Protein AF-A0A4Q3Z1J5-F1 (afdb_monomer)

Mean predicted aligned error: 5.41 Å

Secondary structure (DSSP, 8-state):
---EEEEEEEE-GGGGGG--HHHHHHHHHTEEEEEEEEE-HHHHHHHHH---------THHHHHHHTT--

pLDDT: mean 91.76, std 10.14, range [52.69, 98.25]

Nearest PDB structures (foldseek):
  3gpl-assembly2_B  TM=8.541E-01  e=3.565E-03  Deinococcus radiodurans R1 = ATCC 13939 = DSM 20539
  3e1s-assembly1_A  TM=8.543E-01  e=1.734E-02  Deinococcus radiodurans
  3gp8-assembly1_A  TM=9.322E-01  e=5.979E-02  Deinococcus radiodurans R1 = ATCC 13939 = DSM 20539
  1w36-assembly1_D  TM=8.644E-01  e=9.032E-02  Escherichia coli
  3k70-assembly1_D  TM=8.078E-01  e=9.032E-02  Escherichia coli K-12

Structure (mmCIF, N/CA/C/O backbone):
data_AF-A0A4Q3Z1J5-F1
#
_entry.id   AF-A0A4Q3Z1J5-F1
#
loop_
_atom_site.group_PDB
_atom_site.id
_atom_site.type_symbol
_atom_site.label_atom_id
_atom_site.label_alt_id
_atom_site.label_comp_id
_atom_site.label_asym_id
_atom_site.label_entity_id
_atom_site.label_seq_id
_atom_site.pdbx_PDB_ins_code
_atom_site.Cartn_x
_atom_site.Cartn_y
_atom_site.Cartn_z
_atom_site.occupancy
_atom_site.B_iso_or_equiv
_atom_site.auth_seq_id
_atom_site.auth_comp_id
_atom_site.auth_asym_id
_atom_site.auth_atom_id
_atom_site.pdbx_PDB_model_num
ATOM 1 N N . GLY A 1 1 ? 2.583 -0.393 13.754 1.00 79.56 1 GLY A N 1
ATOM 2 C CA . GLY A 1 1 ? 2.072 0.439 12.652 1.00 79.56 1 GLY A CA 1
ATOM 3 C C . GLY A 1 1 ? 0.662 0.840 12.993 1.00 79.56 1 GLY A C 1
ATOM 4 O O . GLY A 1 1 ? -0.122 -0.045 13.296 1.00 79.56 1 GLY A O 1
ATOM 5 N N . SER A 1 2 ? 0.372 2.136 13.003 1.00 93.50 2 SER A N 1
ATOM 6 C CA . SER A 1 2 ? -0.924 2.664 13.442 1.00 93.50 2 SER A CA 1
ATOM 7 C C . SER A 1 2 ? -2.066 2.207 12.541 1.00 93.50 2 SER A C 1
ATOM 9 O O . SER A 1 2 ? -1.845 1.951 11.364 1.00 93.50 2 SER A O 1
ATOM 11 N N . GLU A 1 3 ? -3.275 2.114 13.071 1.00 97.38 3 GLU A N 1
ATOM 12 C CA . GLU A 1 3 ? -4.484 1.777 12.318 1.00 97.38 3 GLU A CA 1
ATOM 13 C C . GLU A 1 3 ? -5.619 2.685 12.779 1.00 97.38 3 GLU A C 1
ATOM 15 O O . GLU A 1 3 ? -5.675 3.062 13.952 1.00 97.38 3 GLU A O 1
ATOM 20 N N . TYR A 1 4 ? -6.534 3.012 11.871 1.00 97.88 4 TYR A N 1
ATOM 21 C CA . TYR A 1 4 ? -7.569 4.012 12.101 1.00 97.88 4 TYR A CA 1
ATOM 22 C C . TYR A 1 4 ? -8.945 3.480 11.674 1.00 97.88 4 TYR A C 1
ATOM 24 O O . TYR A 1 4 ? -9.031 2.695 10.727 1.00 97.88 4 TYR A O 1
ATOM 32 N N . PRO A 1 5 ? -10.045 3.887 12.340 1.00 97.81 5 PRO A N 1
ATOM 33 C CA . PRO A 1 5 ? -11.395 3.473 11.953 1.00 97.81 5 PRO A CA 1
ATOM 34 C C . PRO A 1 5 ? -11.718 3.772 10.483 1.00 97.81 5 PRO A C 1
ATOM 36 O O . PRO A 1 5 ? -12.291 2.924 9.800 1.00 97.81 5 PRO A O 1
ATOM 39 N N . ALA A 1 6 ? -11.297 4.935 9.985 1.00 98.12 6 ALA A N 1
ATOM 40 C CA . ALA A 1 6 ? -11.437 5.340 8.594 1.00 98.12 6 ALA A CA 1
ATOM 41 C C . ALA A 1 6 ? -10.138 5.978 8.082 1.00 98.12 6 ALA A C 1
ATOM 43 O O . ALA A 1 6 ? -9.459 6.679 8.834 1.00 98.12 6 ALA A O 1
ATOM 44 N N . VAL A 1 7 ? -9.806 5.754 6.808 1.00 97.69 7 VAL A N 1
ATOM 45 C CA . VAL A 1 7 ? -8.655 6.372 6.128 1.00 97.69 7 VAL A CA 1
ATOM 46 C C . VAL A 1 7 ? -9.050 6.902 4.751 1.00 97.69 7 VAL A C 1
ATOM 48 O O . VAL A 1 7 ? -9.847 6.288 4.039 1.00 97.69 7 VAL A O 1
ATOM 51 N N . VAL A 1 8 ? -8.462 8.034 4.366 1.00 98.00 8 VAL A N 1
ATOM 52 C CA . VAL A 1 8 ? -8.607 8.636 3.035 1.00 98.00 8 VAL A CA 1
ATOM 53 C C . VAL A 1 8 ? -7.237 8.654 2.369 1.00 98.00 8 VAL A C 1
ATOM 55 O O . VAL A 1 8 ? -6.276 9.152 2.951 1.00 98.00 8 VAL A O 1
ATOM 58 N N . ILE A 1 9 ? -7.135 8.091 1.166 1.00 97.50 9 ILE A N 1
ATOM 59 C CA . ILE A 1 9 ? -5.866 7.916 0.455 1.00 97.50 9 ILE A CA 1
ATOM 60 C C . ILE A 1 9 ? -5.949 8.636 -0.897 1.00 97.50 9 ILE A C 1
ATOM 62 O O . ILE A 1 9 ? -6.687 8.186 -1.781 1.00 97.50 9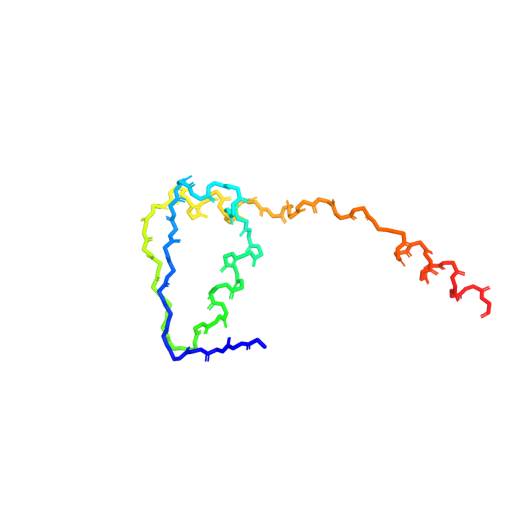 ILE A O 1
ATOM 66 N N . PRO A 1 10 ? -5.199 9.732 -1.097 1.00 97.00 10 PRO A N 1
ATOM 67 C CA . PRO A 1 10 ? -5.089 10.362 -2.402 1.00 97.00 10 PRO A CA 1
ATOM 68 C C . PRO A 1 10 ? -4.236 9.501 -3.346 1.00 97.00 10 PRO A C 1
ATOM 70 O O . PRO A 1 10 ? -3.092 9.169 -3.039 1.00 97.00 10 PRO A O 1
ATOM 73 N N . VAL A 1 11 ? -4.775 9.147 -4.515 1.00 97.44 11 VAL A N 1
ATOM 74 C CA . VAL A 1 11 ? -4.088 8.332 -5.532 1.00 97.44 11 VAL A CA 1
ATOM 75 C C . VAL A 1 11 ? -4.093 9.064 -6.873 1.00 97.44 11 VAL A C 1
ATOM 77 O O . VAL A 1 11 ? -5.048 9.006 -7.650 1.00 97.44 11 VAL A O 1
ATOM 80 N N . MET A 1 12 ? -2.999 9.771 -7.152 1.00 97.19 12 MET A N 1
ATOM 81 C CA . MET A 1 12 ? -2.842 10.644 -8.320 1.00 97.19 12 MET A CA 1
ATOM 82 C C . MET A 1 12 ? -1.561 10.313 -9.087 1.00 97.19 12 MET A C 1
ATOM 84 O O . MET A 1 12 ? -0.562 9.904 -8.497 1.00 97.19 12 MET A O 1
ATOM 88 N N . THR A 1 13 ? -1.557 10.532 -10.404 1.00 95.94 13 THR A N 1
ATOM 89 C CA . THR A 1 13 ? -0.373 10.299 -11.250 1.00 95.94 13 THR A CA 1
ATOM 90 C C . THR A 1 13 ? 0.793 11.232 -10.931 1.00 95.94 13 THR A C 1
AT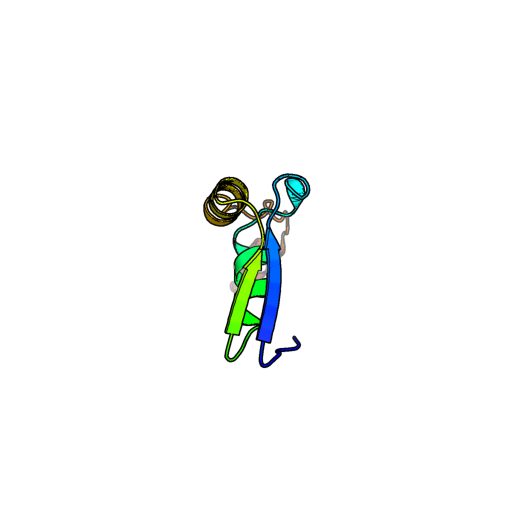OM 92 O O . THR A 1 13 ? 1.925 10.891 -11.248 1.00 95.94 13 THR A O 1
ATOM 95 N N . GLN A 1 14 ? 0.550 12.365 -10.263 1.00 96.44 14 GLN A N 1
ATOM 96 C CA . GLN A 1 14 ? 1.602 13.271 -9.786 1.00 96.44 14 GLN A CA 1
ATOM 97 C C . GLN A 1 14 ? 2.552 12.592 -8.781 1.00 96.44 14 GLN A C 1
ATOM 99 O O . GLN A 1 14 ? 3.721 12.954 -8.694 1.00 96.44 14 GLN A O 1
ATOM 104 N N . HIS A 1 15 ? 2.094 11.554 -8.073 1.00 93.75 15 HIS A N 1
ATOM 105 C CA . HIS A 1 15 ? 2.911 10.765 -7.145 1.00 93.75 15 HIS A CA 1
ATOM 106 C C . HIS A 1 15 ? 3.502 9.510 -7.799 1.00 93.75 15 HIS A C 1
ATOM 108 O O . HIS A 1 15 ? 3.658 8.484 -7.141 1.00 93.75 15 HIS A O 1
ATOM 114 N N . TYR A 1 16 ? 3.822 9.568 -9.096 1.00 92.75 16 TYR A N 1
ATOM 115 C CA . TYR A 1 16 ? 4.192 8.409 -9.917 1.00 92.75 16 TYR A CA 1
ATOM 116 C C . TYR A 1 16 ? 5.231 7.481 -9.266 1.00 92.75 16 TYR A C 1
ATOM 118 O O . TYR A 1 16 ? 5.037 6.269 -9.227 1.00 92.75 16 TYR A O 1
ATOM 126 N N . ALA A 1 17 ? 6.298 8.044 -8.689 1.00 91.88 17 ALA A N 1
ATOM 127 C CA . ALA A 1 17 ? 7.367 7.279 -8.038 1.00 91.88 17 ALA A CA 1
ATOM 128 C C . ALA A 1 17 ? 6.889 6.436 -6.836 1.00 91.88 17 ALA A C 1
ATOM 130 O O . ALA A 1 17 ? 7.488 5.408 -6.515 1.00 91.88 17 ALA A O 1
ATOM 131 N N . MET A 1 18 ? 5.802 6.861 -6.187 1.00 93.81 18 MET A N 1
ATOM 132 C CA . MET A 1 18 ? 5.196 6.205 -5.028 1.00 93.81 18 MET A CA 1
ATOM 133 C C . MET A 1 18 ? 4.043 5.266 -5.411 1.00 93.81 18 MET A C 1
ATOM 135 O O . MET A 1 18 ? 3.533 4.553 -4.550 1.00 93.81 18 MET A O 1
ATOM 139 N N . LEU A 1 19 ? 3.631 5.216 -6.685 1.00 95.06 19 LEU A N 1
ATOM 140 C CA . LEU A 1 19 ? 2.597 4.294 -7.159 1.00 95.06 19 LEU A CA 1
ATOM 141 C C . LEU A 1 19 ? 3.153 2.865 -7.228 1.00 95.06 19 LEU A C 1
ATOM 143 O O . LEU A 1 19 ? 3.532 2.366 -8.289 1.00 95.06 19 LEU A O 1
ATOM 147 N N . GLN A 1 20 ? 3.204 2.212 -6.070 1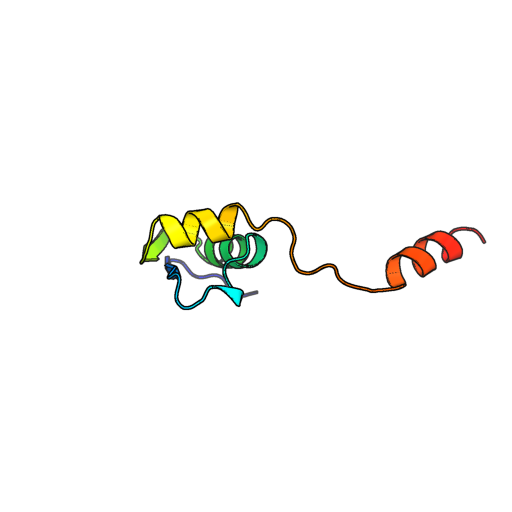.00 94.88 20 GLN A N 1
ATOM 148 C CA . GLN A 1 20 ? 3.690 0.849 -5.873 1.00 94.88 20 GLN A CA 1
ATOM 149 C C . GLN A 1 20 ? 2.647 0.009 -5.132 1.00 94.88 20 GLN A C 1
ATOM 151 O O . GLN A 1 20 ? 1.928 0.515 -4.261 1.00 94.88 20 GLN A O 1
ATOM 156 N N . ARG A 1 21 ? 2.584 -1.292 -5.440 1.00 94.75 21 ARG A N 1
ATOM 157 C CA . ARG A 1 21 ? 1.562 -2.189 -4.881 1.00 94.75 21 ARG A CA 1
ATOM 158 C C . ARG A 1 21 ? 1.678 -2.320 -3.366 1.00 94.75 21 ARG A C 1
ATOM 160 O O . ARG A 1 21 ? 0.665 -2.309 -2.675 1.00 94.75 21 ARG A O 1
ATOM 167 N N . ASN A 1 22 ? 2.899 -2.421 -2.850 1.00 94.12 22 ASN A N 1
ATOM 168 C CA . ASN A 1 22 ? 3.177 -2.511 -1.416 1.00 94.12 22 ASN A CA 1
ATOM 169 C C . ASN A 1 22 ? 2.742 -1.246 -0.659 1.00 94.12 22 ASN A C 1
ATOM 171 O O . ASN A 1 22 ? 2.190 -1.356 0.436 1.00 94.12 22 ASN A O 1
ATOM 175 N N . LEU A 1 23 ? 2.945 -0.057 -1.236 1.00 94.75 23 LEU A N 1
ATOM 176 C CA . LEU A 1 23 ? 2.548 1.192 -0.592 1.00 94.75 23 LEU A CA 1
ATOM 177 C C . LEU A 1 23 ? 1.025 1.338 -0.562 1.00 94.75 23 LEU A C 1
ATOM 179 O O . LEU A 1 23 ? 0.460 1.637 0.490 1.00 94.75 23 LEU A O 1
ATOM 183 N N . LEU A 1 24 ? 0.363 1.051 -1.686 1.00 95.62 24 LEU A N 1
ATOM 184 C CA . LEU A 1 24 ? -1.097 1.063 -1.764 1.00 95.62 24 LEU A CA 1
ATOM 185 C C . LEU A 1 24 ? -1.715 0.035 -0.805 1.00 95.62 24 LEU A C 1
ATOM 187 O O . LEU A 1 24 ? -2.621 0.377 -0.050 1.00 95.62 24 LEU A O 1
ATOM 191 N N . TYR A 1 25 ? -1.190 -1.194 -0.783 1.00 94.88 25 TYR A N 1
ATOM 192 C CA . TYR A 1 25 ? -1.627 -2.247 0.136 1.00 94.88 25 TYR A CA 1
ATOM 193 C C . TYR A 1 25 ? -1.474 -1.821 1.597 1.00 94.88 25 TYR A C 1
ATOM 195 O O . TYR A 1 25 ? -2.418 -1.940 2.373 1.00 94.88 25 TYR A O 1
ATOM 203 N N . THR A 1 26 ? -0.321 -1.248 1.951 1.00 95.81 26 THR A N 1
ATOM 204 C CA . THR A 1 26 ? -0.086 -0.747 3.308 1.00 95.81 26 THR A CA 1
ATOM 205 C C . THR A 1 26 ? -1.132 0.297 3.673 1.00 95.81 26 THR A C 1
ATOM 207 O O . THR A 1 26 ? -1.772 0.157 4.708 1.00 95.81 26 THR A O 1
ATOM 210 N N . GLY A 1 27 ? -1.362 1.297 2.816 1.00 96.12 27 GLY A N 1
ATOM 211 C CA . GLY A 1 27 ? -2.380 2.325 3.043 1.00 96.12 27 GLY A CA 1
ATOM 212 C C . GLY A 1 27 ? -3.780 1.743 3.252 1.00 96.12 27 GLY A C 1
ATOM 213 O O . GLY A 1 27 ? -4.459 2.128 4.200 1.00 96.12 27 GLY A O 1
ATOM 214 N N . ILE A 1 28 ? -4.182 0.767 2.431 1.00 96.81 28 ILE A N 1
ATOM 215 C CA . ILE A 1 28 ? -5.479 0.083 2.557 1.00 96.81 28 ILE A CA 1
ATOM 216 C C . ILE A 1 28 ? -5.590 -0.626 3.912 1.00 96.81 28 ILE A C 1
ATOM 218 O O . ILE A 1 28 ? -6.576 -0.441 4.619 1.00 96.81 28 ILE A O 1
ATOM 222 N N . THR A 1 29 ? -4.557 -1.364 4.327 1.00 97.06 29 THR A N 1
ATOM 223 C CA . THR A 1 29 ? -4.560 -2.088 5.612 1.00 97.06 29 THR A CA 1
ATOM 224 C C . THR A 1 29 ? -4.529 -1.182 6.846 1.00 97.06 29 THR A C 1
ATOM 226 O O . THR A 1 29 ? -4.713 -1.662 7.958 1.00 97.06 29 THR A O 1
ATOM 229 N N . ARG A 1 30 ? -4.321 0.134 6.685 1.00 97.44 30 ARG A N 1
ATOM 230 C CA . ARG A 1 30 ? -4.415 1.101 7.792 1.00 97.44 30 ARG A CA 1
ATOM 231 C C . ARG A 1 30 ? -5.865 1.432 8.167 1.00 97.44 30 ARG A C 1
ATOM 233 O O . ARG A 1 30 ? -6.070 1.963 9.257 1.00 97.44 30 ARG A O 1
ATOM 240 N N . GLY A 1 31 ? -6.847 1.155 7.302 1.00 97.62 31 GLY A N 1
ATOM 241 C CA . GLY A 1 31 ? -8.270 1.392 7.561 1.00 97.62 31 GLY A CA 1
ATOM 242 C C . GLY A 1 31 ? -8.981 0.158 8.113 1.00 97.62 31 GLY A C 1
ATOM 243 O O . GLY A 1 31 ? -9.022 -0.874 7.454 1.00 97.62 31 GLY A O 1
ATOM 244 N N . LYS A 1 32 ? -9.585 0.273 9.300 1.00 97.69 32 LYS A N 1
ATOM 245 C CA . LYS A 1 32 ? -10.290 -0.841 9.964 1.00 97.69 32 LYS A CA 1
ATOM 246 C C . LYS A 1 32 ? -11.726 -1.044 9.490 1.00 97.69 32 LYS A C 1
ATOM 248 O O . LYS A 1 32 ? -12.210 -2.169 9.482 1.00 97.69 32 LYS A O 1
ATOM 253 N N . ARG A 1 33 ? -12.437 0.046 9.181 1.00 97.94 33 ARG A N 1
ATOM 254 C CA . ARG A 1 33 ? -13.873 0.015 8.844 1.00 97.94 33 ARG A CA 1
ATOM 255 C C . ARG A 1 33 ? -14.173 0.648 7.493 1.00 97.94 33 ARG A C 1
ATOM 257 O O . ARG A 1 33 ? -15.061 0.174 6.797 1.00 97.94 33 ARG A O 1
ATOM 264 N N . LEU A 1 34 ? -13.456 1.713 7.131 1.00 98.06 34 LEU A N 1
ATOM 265 C CA . LEU A 1 34 ? -13.663 2.428 5.874 1.00 98.06 34 LEU A CA 1
ATOM 266 C C . LEU A 1 34 ? -12.333 2.861 5.252 1.00 98.06 34 LEU A C 1
ATOM 268 O O . LEU A 1 34 ? -11.467 3.421 5.923 1.00 98.06 34 LEU A O 1
ATOM 272 N N . VAL A 1 35 ? -12.208 2.649 3.946 1.00 98.06 35 VAL A N 1
ATOM 273 C CA . VAL A 1 35 ? -11.092 3.131 3.129 1.00 98.06 35 VAL A CA 1
ATOM 274 C C . VAL A 1 35 ? -11.686 3.884 1.947 1.00 98.06 35 VAL A C 1
ATOM 276 O O . VAL A 1 35 ? -12.461 3.316 1.180 1.00 98.06 35 VAL A O 1
ATOM 279 N N . VAL A 1 36 ? -11.312 5.152 1.785 1.00 98.25 36 VAL A N 1
ATOM 280 C CA . VAL A 1 36 ? -11.726 5.973 0.641 1.00 98.25 36 VAL A CA 1
ATOM 281 C C . VAL A 1 36 ? -10.503 6.296 -0.208 1.00 98.25 36 VAL A C 1
ATOM 283 O O . VAL A 1 36 ? -9.573 6.951 0.259 1.00 98.25 36 VAL A O 1
ATOM 286 N N . LEU A 1 37 ? -10.501 5.849 -1.464 1.00 97.62 37 LEU A N 1
ATOM 287 C CA . LEU A 1 37 ? -9.481 6.224 -2.444 1.00 97.62 37 LEU A CA 1
ATOM 288 C C . LEU A 1 37 ? -9.971 7.433 -3.241 1.00 97.62 37 LEU A C 1
ATOM 290 O O . LEU A 1 37 ? -10.987 7.347 -3.929 1.00 97.62 37 LEU A O 1
ATOM 294 N N . VAL A 1 38 ? -9.239 8.543 -3.180 1.00 97.75 38 VAL A N 1
ATOM 295 C CA . VAL A 1 38 ? -9.583 9.772 -3.908 1.00 97.75 38 VAL A CA 1
ATOM 296 C C . VAL A 1 38 ? -8.568 9.991 -5.018 1.00 97.75 38 VAL A C 1
ATOM 298 O O . VAL A 1 38 ? -7.386 10.196 -4.755 1.00 97.75 38 VAL A O 1
ATOM 301 N N . GLY A 1 39 ? -9.011 9.954 -6.272 1.00 95.38 39 GLY A N 1
ATOM 302 C CA . GLY A 1 39 ? -8.151 10.277 -7.405 1.00 95.38 39 GLY A CA 1
ATOM 303 C C . GLY A 1 39 ? -8.484 9.491 -8.664 1.00 95.38 39 GLY A C 1
ATOM 304 O O . GLY A 1 39 ? -9.645 9.295 -9.015 1.00 95.38 39 GLY A O 1
ATOM 305 N N . GLN A 1 40 ? -7.448 9.086 -9.392 1.00 97.12 40 GLN A N 1
ATOM 306 C CA . GLN A 1 40 ? -7.577 8.641 -10.776 1.00 97.12 40 GLN A CA 1
ATOM 307 C C . GLN A 1 40 ? -7.494 7.118 -10.895 1.00 97.12 40 GLN A C 1
ATOM 309 O O . GLN A 1 40 ? -6.534 6.499 -10.433 1.00 97.12 40 GLN A O 1
ATOM 314 N N . ARG A 1 41 ? -8.425 6.513 -11.647 1.00 96.56 41 ARG A N 1
ATOM 315 C CA . ARG A 1 41 ? -8.398 5.071 -11.973 1.00 96.56 41 ARG A CA 1
ATOM 316 C C . ARG A 1 41 ? -7.058 4.626 -12.567 1.00 96.56 41 ARG A C 1
ATOM 318 O O . ARG A 1 41 ? -6.549 3.565 -12.219 1.00 96.56 41 ARG A O 1
ATOM 325 N N . LYS A 1 42 ? -6.451 5.466 -13.414 1.00 97.38 42 LYS A N 1
ATOM 326 C CA . LYS A 1 42 ? -5.128 5.218 -14.006 1.00 97.38 42 LYS A CA 1
ATOM 327 C C . LYS A 1 42 ? -4.029 5.105 -12.945 1.00 97.38 42 LYS A C 1
ATOM 329 O O . LYS A 1 42 ? -3.2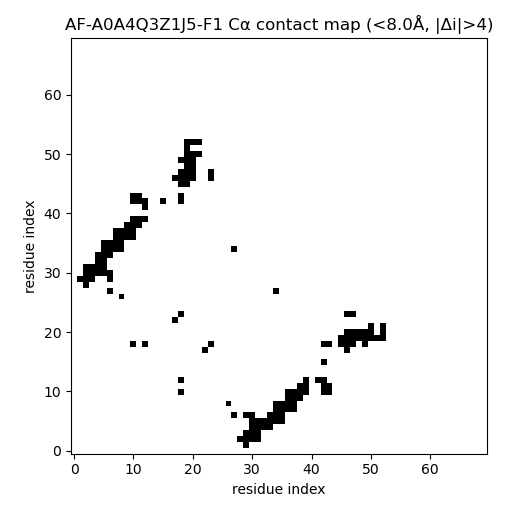10 4.198 -13.031 1.00 97.38 42 LYS A O 1
ATOM 334 N N . ALA A 1 43 ? -4.020 5.986 -11.944 1.00 97.25 43 ALA A N 1
ATOM 335 C CA . ALA A 1 43 ? -3.022 5.962 -10.877 1.00 97.25 43 ALA A CA 1
ATOM 336 C C . ALA A 1 43 ? -3.147 4.697 -10.012 1.00 97.25 43 ALA A C 1
ATOM 338 O O . ALA A 1 43 ? -2.139 4.058 -9.711 1.00 97.25 43 ALA A O 1
ATOM 339 N N . VAL A 1 44 ? -4.379 4.273 -9.705 1.00 96.81 44 VAL A N 1
ATOM 340 C CA . VAL A 1 44 ? -4.638 2.993 -9.022 1.00 96.81 44 VAL A CA 1
ATOM 341 C C . VAL A 1 44 ? -4.141 1.816 -9.868 1.00 96.81 44 VAL A C 1
ATOM 343 O O . VAL A 1 44 ? -3.434 0.952 -9.357 1.00 96.81 44 VAL A O 1
ATOM 346 N N . ALA A 1 45 ? -4.438 1.800 -11.171 1.00 97.00 45 ALA A N 1
ATOM 347 C CA . ALA A 1 45 ? -3.988 0.739 -12.071 1.00 97.00 45 ALA A CA 1
ATOM 348 C C . ALA A 1 45 ? -2.454 0.650 -12.162 1.00 97.00 45 ALA A C 1
ATOM 350 O O . ALA A 1 45 ? -1.911 -0.454 -12.154 1.00 97.00 45 ALA A O 1
ATOM 351 N N . ILE A 1 46 ? -1.756 1.791 -12.215 1.00 96.19 46 ILE A N 1
ATOM 352 C CA . ILE A 1 46 ? -0.286 1.841 -12.178 1.00 96.19 46 ILE A CA 1
ATOM 353 C C . ILE A 1 46 ? 0.223 1.244 -10.862 1.00 96.19 46 ILE A C 1
ATOM 355 O O . ILE A 1 46 ? 1.059 0.343 -10.891 1.00 96.19 46 ILE A O 1
ATOM 359 N N . ALA A 1 47 ? -0.317 1.687 -9.721 1.00 95.56 47 ALA A N 1
ATOM 360 C CA . ALA A 1 47 ? 0.114 1.213 -8.409 1.00 95.56 47 ALA A CA 1
ATOM 361 C C . ALA A 1 47 ? -0.091 -0.299 -8.231 1.00 95.56 47 ALA A C 1
ATOM 363 O O . ALA A 1 47 ? 0.809 -0.981 -7.754 1.00 95.56 47 ALA A O 1
ATOM 364 N N . VAL A 1 48 ? -1.236 -0.844 -8.654 1.00 94.81 48 VAL A N 1
ATOM 365 C CA . VAL A 1 48 ? -1.534 -2.283 -8.539 1.00 94.81 48 VAL A CA 1
ATOM 366 C C . VAL A 1 48 ? -0.638 -3.131 -9.449 1.00 94.81 48 VAL A C 1
ATOM 368 O O . VAL A 1 48 ? -0.189 -4.198 -9.031 1.00 94.81 48 VAL A O 1
ATOM 371 N N . LYS A 1 49 ? -0.349 -2.663 -10.672 1.00 94.50 49 LYS A N 1
ATOM 372 C CA . LYS A 1 49 ? 0.525 -3.370 -11.628 1.00 94.50 49 LYS A CA 1
ATOM 373 C C . LYS A 1 49 ? 2.005 -3.313 -11.245 1.00 94.50 49 LYS A C 1
ATOM 375 O O . LYS A 1 49 ? 2.773 -4.176 -11.661 1.00 94.50 49 LYS A O 1
ATOM 380 N N . ASN A 1 50 ? 2.414 -2.329 -10.449 1.00 91.88 50 ASN A N 1
ATOM 381 C CA . ASN A 1 50 ? 3.788 -2.179 -9.988 1.00 91.88 50 ASN A CA 1
ATOM 382 C C . ASN A 1 50 ? 4.083 -3.123 -8.802 1.00 91.88 50 ASN A C 1
ATOM 384 O O . ASN A 1 50 ? 4.117 -2.712 -7.638 1.00 91.88 50 ASN A O 1
ATOM 388 N N . VAL A 1 51 ? 4.218 -4.420 -9.114 1.00 80.75 51 VAL A N 1
ATOM 389 C CA . VAL A 1 51 ? 4.448 -5.516 -8.149 1.00 80.75 51 VAL A CA 1
ATOM 390 C C . VAL A 1 51 ? 5.907 -5.576 -7.695 1.00 80.75 51 VAL A C 1
ATOM 392 O O . VAL A 1 51 ? 6.191 -5.912 -6.546 1.00 80.75 51 VAL A O 1
ATOM 395 N N . SER A 1 52 ? 6.834 -5.223 -8.580 1.00 69.38 52 SER A N 1
ATOM 396 C CA . SER A 1 52 ? 8.258 -5.192 -8.281 1.00 69.38 52 SER A CA 1
ATOM 397 C C . SER A 1 52 ? 8.601 -3.885 -7.577 1.00 69.38 52 SER A C 1
ATOM 399 O O . SER A 1 52 ? 9.035 -2.916 -8.197 1.00 69.38 52 SER A O 1
ATOM 401 N N . GLY A 1 53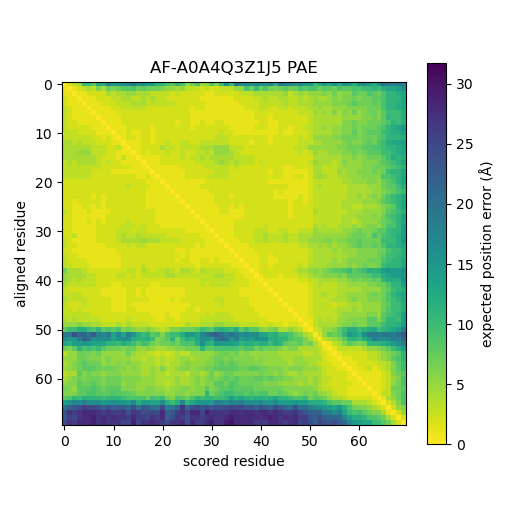 ? 8.446 -3.868 -6.250 1.00 67.81 53 GLY A N 1
ATOM 402 C CA . GLY A 1 53 ? 9.198 -2.920 -5.431 1.00 67.81 53 GLY A CA 1
ATOM 403 C C . GLY A 1 53 ? 10.671 -2.956 -5.855 1.00 67.81 53 GLY A C 1
ATOM 404 O O . GLY A 1 53 ? 11.182 -4.011 -6.244 1.00 67.81 53 GLY A O 1
ATOM 405 N N . ARG A 1 54 ? 11.339 -1.798 -5.851 1.00 73.56 54 ARG A N 1
ATOM 406 C CA . ARG A 1 54 ? 12.731 -1.654 -6.307 1.00 73.56 54 ARG A CA 1
ATOM 407 C C . ARG A 1 54 ? 13.581 -2.807 -5.761 1.00 73.56 54 ARG A C 1
ATOM 409 O O . ARG A 1 54 ? 13.600 -3.013 -4.547 1.00 73.56 54 ARG A O 1
ATOM 416 N N . ARG A 1 55 ? 14.249 -3.568 -6.645 1.00 83.94 55 ARG A N 1
ATOM 417 C CA . ARG A 1 55 ? 15.077 -4.718 -6.241 1.00 83.94 55 ARG A CA 1
ATOM 418 C C . ARG A 1 55 ? 16.032 -4.269 -5.139 1.00 83.94 55 ARG A C 1
ATOM 420 O O . ARG A 1 55 ? 16.830 -3.354 -5.342 1.00 83.94 55 ARG A O 1
ATOM 427 N N . ARG A 1 56 ? 15.913 -4.889 -3.965 1.00 89.81 56 ARG A N 1
ATOM 428 C CA . ARG A 1 56 ? 16.769 -4.585 -2.822 1.00 89.81 56 ARG A CA 1
ATOM 429 C C . ARG A 1 56 ? 18.047 -5.398 -2.951 1.00 89.81 56 ARG A C 1
ATOM 431 O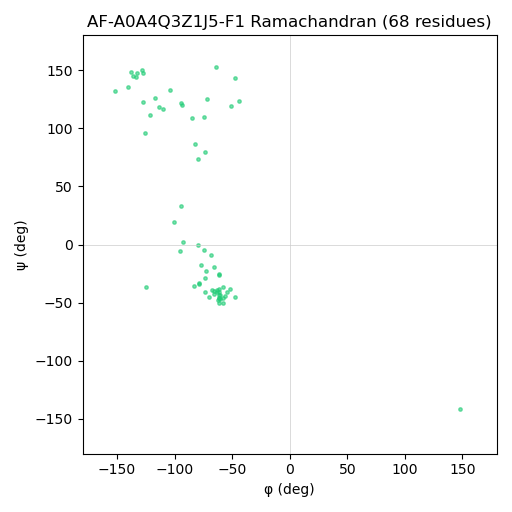 O . ARG A 1 56 ? 18.022 -6.612 -2.781 1.00 89.81 56 ARG A O 1
ATOM 438 N N . TRP A 1 57 ? 19.149 -4.723 -3.246 1.00 91.62 57 TRP A N 1
ATOM 439 C CA . TRP A 1 57 ? 20.475 -5.330 -3.229 1.00 91.62 57 TRP A CA 1
ATOM 440 C C . TRP A 1 57 ? 20.908 -5.519 -1.774 1.00 91.62 57 TRP A C 1
ATOM 442 O O . TRP A 1 57 ? 21.114 -4.550 -1.049 1.00 91.62 57 TRP A O 1
ATOM 452 N N . SER A 1 58 ? 20.952 -6.770 -1.321 1.00 91.00 58 SER A N 1
ATOM 453 C CA . SER A 1 58 ? 21.315 -7.147 0.045 1.00 91.00 58 SER A CA 1
ATOM 454 C C . SER A 1 58 ? 21.923 -8.547 0.036 1.00 91.00 58 SER A C 1
ATOM 456 O O . SER A 1 58 ? 21.328 -9.453 -0.540 1.00 91.00 58 SER A O 1
ATOM 458 N N . LYS A 1 59 ? 23.066 -8.723 0.713 1.00 94.50 59 LYS A N 1
ATOM 459 C CA . LYS A 1 59 ? 23.727 -10.027 0.915 1.00 94.50 59 LYS A CA 1
ATOM 460 C C . LYS A 1 59 ? 23.112 -10.870 2.036 1.00 94.50 59 LYS A C 1
ATOM 462 O O . LYS A 1 59 ? 23.555 -11.981 2.282 1.00 94.50 59 LYS A O 1
ATOM 467 N N . LEU A 1 60 ? 22.080 -10.363 2.718 1.00 93.88 60 LEU A N 1
ATOM 468 C CA . LEU A 1 60 ? 21.479 -11.050 3.865 1.00 93.88 60 LEU A CA 1
ATOM 469 C C . LEU A 1 60 ? 20.972 -12.452 3.502 1.00 93.88 60 LEU A C 1
ATOM 471 O O . LEU A 1 60 ? 21.076 -13.368 4.306 1.00 93.88 60 LEU A O 1
ATOM 475 N N . HIS A 1 61 ? 20.425 -12.616 2.296 1.00 92.75 61 HIS A N 1
ATOM 476 C CA . HIS A 1 61 ? 19.948 -13.916 1.836 1.00 92.75 61 HIS A CA 1
ATOM 477 C C . HIS A 1 61 ? 21.091 -14.925 1.654 1.00 92.75 61 HIS A C 1
ATOM 479 O O . HIS A 1 61 ? 20.950 -16.062 2.085 1.00 92.75 61 HIS A O 1
ATOM 485 N N . GLU A 1 62 ? 22.216 -14.489 1.080 1.00 93.81 62 GLU A N 1
ATOM 486 C CA . GLU A 1 62 ? 23.425 -15.307 0.902 1.00 93.81 62 GLU A CA 1
ATOM 487 C C . GLU A 1 62 ? 23.988 -15.728 2.268 1.00 93.81 62 GLU A C 1
ATOM 489 O O . GLU A 1 62 ? 24.190 -16.908 2.519 1.00 93.81 62 GLU A O 1
ATOM 494 N N . TRP A 1 63 ? 24.122 -14.784 3.207 1.00 93.88 63 TRP A N 1
ATOM 495 C CA . TRP A 1 63 ? 24.643 -15.071 4.549 1.00 93.88 63 TRP A CA 1
ATOM 496 C C . TRP A 1 63 ? 23.798 -16.073 5.340 1.00 93.88 63 TRP A C 1
ATOM 498 O O . TRP A 1 63 ? 24.351 -16.901 6.058 1.00 93.88 63 TRP A O 1
ATOM 508 N N . LEU A 1 64 ? 22.468 -16.006 5.227 1.00 94.88 64 LEU A N 1
ATOM 509 C CA . LEU A 1 64 ? 21.577 -16.960 5.894 1.00 94.88 64 LEU A CA 1
ATOM 510 C C . LEU A 1 64 ? 21.587 -18.342 5.227 1.00 94.88 64 LEU A C 1
ATOM 512 O O . LEU A 1 64 ? 21.347 -19.331 5.911 1.00 94.88 64 LEU A O 1
ATOM 516 N N . ALA A 1 65 ? 21.843 -18.412 3.917 1.00 93.19 65 ALA A N 1
ATOM 517 C CA . ALA A 1 65 ? 21.959 -19.676 3.195 1.00 93.19 65 ALA A CA 1
ATOM 518 C C . ALA A 1 65 ? 23.283 -20.393 3.513 1.00 93.19 65 ALA A C 1
ATOM 520 O O . A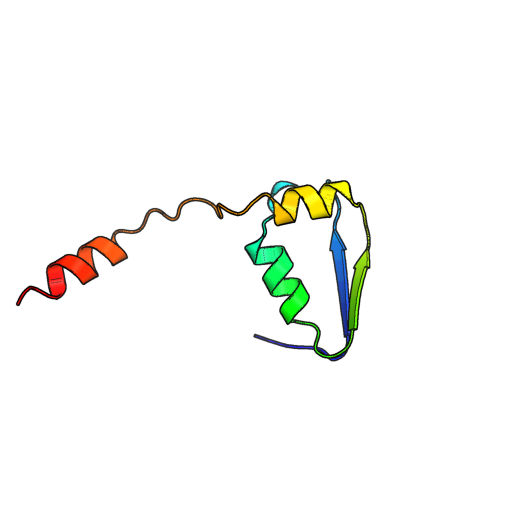LA A 1 65 ? 23.277 -21.601 3.736 1.00 93.19 65 ALA A O 1
ATOM 521 N N . ASP A 1 66 ? 24.387 -19.647 3.609 1.00 86.31 66 ASP A N 1
ATOM 522 C CA . ASP A 1 66 ? 25.715 -20.202 3.904 1.00 86.31 66 ASP A CA 1
ATOM 523 C C . ASP A 1 66 ? 25.906 -20.506 5.403 1.00 86.31 66 ASP A C 1
ATOM 525 O O . ASP A 1 66 ? 26.550 -21.487 5.767 1.00 86.31 66 ASP A O 1
ATOM 529 N N . GLY A 1 67 ? 25.313 -19.702 6.295 1.00 66.88 67 GLY A N 1
ATOM 530 C CA . GLY A 1 67 ? 25.406 -19.878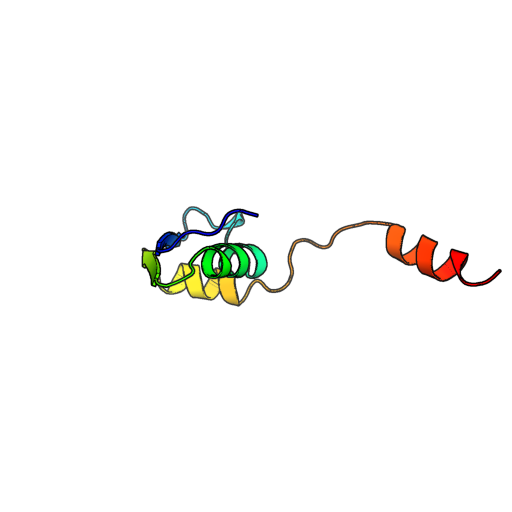 7.751 1.00 66.88 67 GLY A CA 1
ATOM 531 C C . GLY A 1 67 ? 24.570 -21.028 8.331 1.00 66.88 67 GLY A C 1
ATOM 532 O O . GLY A 1 67 ? 24.649 -21.278 9.529 1.00 66.88 67 GLY A O 1
ATOM 533 N N . GLY A 1 68 ? 23.761 -21.711 7.510 1.00 60.44 68 GLY A N 1
ATOM 534 C CA . GLY A 1 68 ? 23.010 -22.918 7.886 1.00 60.44 68 GLY A CA 1
ATOM 535 C C . GLY A 1 68 ? 23.740 -24.236 7.590 1.00 60.44 68 GLY A C 1
ATOM 536 O O . GLY A 1 68 ? 23.162 -25.298 7.807 1.00 60.44 68 GLY A O 1
ATOM 537 N N . ALA A 1 69 ? 24.972 -24.175 7.069 1.00 57.84 69 ALA A N 1
ATOM 538 C CA . ALA A 1 69 ? 25.780 -25.332 6.671 1.00 57.84 69 ALA A CA 1
ATOM 539 C C . ALA A 1 69 ? 26.866 -25.734 7.696 1.00 57.84 69 ALA A C 1
ATOM 541 O O . ALA A 1 69 ? 27.807 -26.445 7.340 1.00 57.84 69 ALA A O 1
ATOM 542 N N . THR A 1 70 ? 26.745 -25.303 8.955 1.00 52.69 70 THR A N 1
ATOM 543 C CA . THR A 1 70 ? 27.603 -25.741 10.073 1.00 52.69 70 THR A CA 1
ATOM 544 C C . THR A 1 70 ? 26.793 -26.428 11.152 1.00 52.69 70 THR A C 1
ATOM 546 O O . THR A 1 70 ? 25.813 -25.791 11.604 1.00 52.69 70 THR A O 1
#

Radius of gyration: 16.84 Å; Cα contacts (8 Å, |Δi|>4): 80; chains: 1; bounding box: 42×39×27 Å

Foldseek 3Di:
DAADQE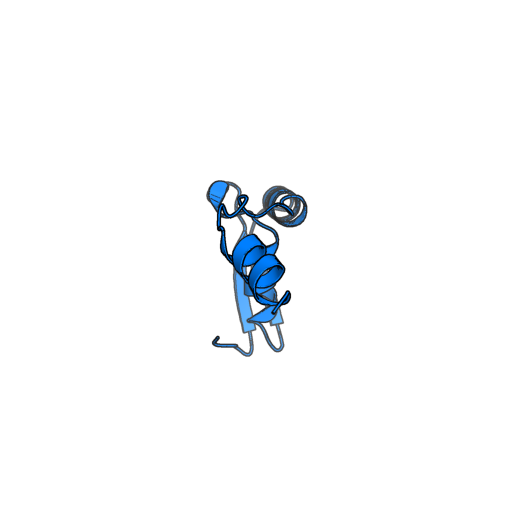AEAEQECVPVVQLAQVNVVVRVRSHDHYYHYDYDPVSVVSSNVRHDDPDDDDCPVVCVVVVVPD

Solvent-accessible surface area (backbone atoms only — not comparable to full-atom values): 4257 Å² total; per-residue (Å²): 133,81,72,37,64,60,40,78,44,82,34,48,66,90,49,52,94,64,41,28,28,67,56,54,50,53,57,52,71,27,25,74,77,38,72,45,81,47,74,40,72,66,28,49,51,48,11,61,69,32,68,77,65,78,85,78,90,66,65,66,66,57,53,59,61,62,68,66,77,119

Sequence (70 aa):
GSEYPAVVIPVMTQHYAMLQRNLLYTGITRGKRLVVLVGQRKAVAIAVKNVSGRRRWSKLHEWLADGGAT